Protein AF-A0A0F9JFM7-F1 (afdb_monomer_lite)

pLDDT: mean 72.52, std 13.14, range [39.41, 87.5]

Radius of gyration: 28.09 Å; chains: 1; bounding box: 72×43×66 Å

Structure (mmCIF, N/CA/C/O backbone):
data_AF-A0A0F9JFM7-F1
#
_entry.id   AF-A0A0F9JFM7-F1
#
loop_
_atom_site.group_PDB
_atom_site.id
_atom_site.type_symbol
_atom_site.label_atom_id
_atom_site.label_alt_id
_atom_site.label_comp_id
_atom_site.label_asym_id
_atom_site.label_entity_id
_atom_site.label_seq_id
_atom_site.pdbx_PDB_ins_code
_atom_site.Cartn_x
_atom_site.Cartn_y
_atom_site.Cartn_z
_atom_site.occupancy
_atom_site.B_iso_or_equiv
_atom_site.auth_seq_id
_atom_site.auth_comp_id
_atom_site.auth_asym_id
_atom_site.auth_atom_id
_atom_site.pdbx_PDB_model_num
ATOM 1 N N . MET A 1 1 ? -45.344 -34.358 22.461 1.00 44.62 1 MET A N 1
ATOM 2 C CA . MET A 1 1 ? -45.426 -32.957 22.917 1.00 44.62 1 MET A CA 1
ATOM 3 C C . MET A 1 1 ? -44.038 -32.558 23.383 1.00 44.62 1 MET A C 1
ATOM 5 O O . MET A 1 1 ? -43.549 -33.163 24.324 1.00 44.62 1 MET A O 1
ATOM 9 N N . ALA A 1 2 ? -43.370 -31.648 22.680 1.00 39.41 2 ALA A N 1
ATOM 10 C CA . ALA A 1 2 ? -42.086 -31.095 23.101 1.00 39.41 2 ALA A CA 1
ATOM 11 C C . ALA A 1 2 ? -42.130 -29.597 22.795 1.00 39.41 2 ALA A C 1
ATOM 13 O O . ALA A 1 2 ? -41.940 -29.176 21.656 1.00 39.41 2 ALA A O 1
ATOM 14 N N . GLU A 1 3 ? -42.494 -28.813 23.806 1.00 44.22 3 GLU A N 1
ATOM 15 C CA . GLU A 1 3 ? -42.439 -27.357 23.763 1.00 44.22 3 GLU A CA 1
ATOM 16 C C . GLU A 1 3 ? -40.968 -26.932 23.724 1.00 44.22 3 GLU A C 1
ATOM 18 O O . GLU A 1 3 ? -40.256 -26.982 24.727 1.00 44.22 3 GLU A O 1
ATOM 23 N N . GLN A 1 4 ? -40.488 -26.528 22.549 1.00 43.12 4 GLN A N 1
ATOM 24 C CA . GLN A 1 4 ? -39.255 -25.758 22.453 1.00 43.12 4 GLN A CA 1
ATOM 25 C C . GLN A 1 4 ? -39.546 -24.354 22.983 1.00 43.12 4 GLN A C 1
ATOM 27 O O . GLN A 1 4 ? -40.191 -23.543 22.316 1.00 43.12 4 GLN A O 1
ATOM 32 N N . LYS A 1 5 ? -39.075 -24.079 24.204 1.00 45.81 5 LYS A N 1
ATOM 33 C CA . LYS A 1 5 ? -38.971 -22.724 24.746 1.00 45.81 5 LYS A CA 1
ATOM 34 C C . LYS A 1 5 ? -38.191 -21.865 23.749 1.00 45.81 5 LYS A C 1
ATOM 36 O O . LYS A 1 5 ? -36.980 -22.013 23.616 1.00 45.81 5 LYS A O 1
ATOM 41 N N . LYS A 1 6 ? -38.893 -20.967 23.054 1.00 43.69 6 LYS A N 1
ATOM 42 C CA . LYS A 1 6 ? -38.278 -19.793 22.434 1.00 43.69 6 LYS A CA 1
ATOM 43 C C . LYS A 1 6 ? -37.736 -18.941 23.572 1.00 43.69 6 LYS A C 1
ATOM 45 O O . LYS A 1 6 ? -38.496 -18.312 24.301 1.00 43.69 6 LYS A O 1
ATOM 50 N N . GLU A 1 7 ? -36.430 -18.992 23.762 1.00 44.56 7 GLU A N 1
ATOM 51 C CA . GLU A 1 7 ? -35.723 -18.063 24.626 1.00 44.56 7 GLU A CA 1
ATOM 52 C C . GLU A 1 7 ? -35.788 -16.695 23.932 1.00 44.56 7 GLU A C 1
ATOM 54 O O . GLU A 1 7 ? -35.089 -16.433 22.954 1.00 44.56 7 GLU A O 1
ATOM 59 N N . GLU A 1 8 ? -36.745 -15.861 24.345 1.00 43.38 8 GLU A N 1
ATOM 60 C CA . GLU A 1 8 ? -36.843 -14.478 23.890 1.00 43.38 8 GLU A CA 1
ATOM 61 C C . GLU A 1 8 ? -35.558 -13.757 24.300 1.00 43.38 8 GLU A C 1
ATOM 63 O O . GLU A 1 8 ? -35.342 -13.441 25.472 1.00 43.38 8 GLU A O 1
ATOM 68 N N . VAL A 1 9 ? -34.683 -13.513 23.323 1.00 47.34 9 VAL A N 1
ATOM 69 C CA . VAL A 1 9 ? -33.514 -12.651 23.479 1.00 47.34 9 VAL A CA 1
ATOM 70 C C . VAL A 1 9 ? -34.038 -11.264 23.848 1.00 47.34 9 VAL A C 1
ATOM 72 O O . VAL A 1 9 ? -34.442 -10.488 22.984 1.00 47.34 9 VAL A O 1
ATOM 75 N N . LYS A 1 10 ? -34.081 -10.952 25.148 1.00 50.09 10 LYS A N 1
ATOM 76 C CA . LYS A 1 10 ? -34.314 -9.595 25.647 1.00 50.09 10 LYS A CA 1
ATOM 77 C C . LYS A 1 10 ? -33.186 -8.719 25.115 1.00 50.09 10 LYS A C 1
ATOM 79 O O . LYS A 1 10 ? -32.095 -8.692 25.680 1.00 50.09 10 LYS A O 1
ATOM 84 N N . ILE A 1 11 ? -33.445 -8.029 24.009 1.00 55.44 11 ILE A N 1
ATOM 85 C CA . ILE A 1 11 ? -32.534 -7.034 23.454 1.00 55.44 11 ILE A CA 1
ATOM 86 C C . ILE A 1 11 ? -32.400 -5.937 24.512 1.00 55.44 11 ILE A C 1
ATOM 88 O O . ILE A 1 11 ? -33.364 -5.234 24.822 1.00 55.44 11 ILE A O 1
ATOM 92 N N . ASP A 1 12 ? -31.219 -5.843 25.121 1.00 57.56 12 ASP A N 1
ATOM 93 C CA . ASP A 1 12 ? -30.904 -4.817 26.109 1.00 57.56 12 ASP A CA 1
ATOM 94 C C . ASP A 1 12 ? -30.911 -3.444 25.417 1.00 57.56 12 ASP A C 1
ATOM 96 O O . ASP A 1 12 ? -29.927 -3.032 24.806 1.00 57.56 12 ASP A O 1
ATOM 100 N N . MET A 1 13 ? -32.047 -2.742 25.492 1.00 57.94 13 MET A N 1
ATOM 101 C CA . MET A 1 13 ? -32.246 -1.413 24.897 1.00 57.94 13 MET A CA 1
ATOM 102 C C . MET A 1 13 ? -31.588 -0.276 25.696 1.00 57.94 13 MET A C 1
ATOM 104 O O . MET A 1 13 ? -31.894 0.901 25.486 1.00 57.94 13 MET A O 1
ATOM 108 N N . ARG A 1 14 ? -30.703 -0.585 26.650 1.00 75.69 14 ARG A N 1
ATOM 109 C CA . ARG A 1 14 ? -29.946 0.448 27.362 1.00 75.69 14 ARG A CA 1
ATOM 110 C C . ARG A 1 14 ? -29.108 1.267 26.381 1.00 75.69 14 ARG A C 1
ATOM 112 O O . ARG A 1 14 ? -28.615 0.760 25.377 1.00 75.69 14 ARG A O 1
ATOM 119 N N . GLN A 1 15 ? -28.934 2.546 26.696 1.00 77.38 15 GLN A N 1
ATOM 120 C CA . GLN A 1 15 ? -28.050 3.431 25.938 1.00 77.38 15 GLN A CA 1
ATOM 121 C C . GLN A 1 15 ? -26.593 2.976 26.095 1.00 77.38 15 GLN A C 1
ATOM 123 O O . GLN A 1 15 ? -26.219 2.416 27.132 1.00 77.38 15 GLN A O 1
ATOM 128 N N . ALA A 1 16 ? -25.783 3.209 25.063 1.00 79.19 16 ALA A N 1
ATOM 129 C CA . ALA A 1 16 ? -24.345 2.995 25.134 1.00 79.19 16 ALA A CA 1
ATOM 130 C C . ALA A 1 16 ? -23.725 3.846 26.254 1.00 79.19 16 ALA A C 1
ATOM 132 O O . ALA A 1 16 ? -24.127 4.988 26.486 1.00 79.19 16 ALA A O 1
ATOM 133 N N . THR A 1 17 ? -22.754 3.281 26.966 1.00 83.94 17 THR A N 1
ATOM 134 C CA . THR A 1 17 ? -22.030 4.003 28.013 1.00 83.94 17 THR A CA 1
ATOM 135 C C . THR A 1 17 ? -21.018 4.968 27.401 1.00 83.94 17 THR A C 1
ATOM 137 O O . THR A 1 17 ? -20.544 4.778 26.282 1.00 83.94 17 THR A O 1
ATOM 140 N N . GLU A 1 18 ? -20.625 5.983 28.167 1.00 83.38 18 GLU A N 1
ATOM 141 C CA . GLU A 1 18 ? -19.590 6.943 27.762 1.00 83.38 18 GLU A CA 1
ATOM 142 C C . GLU A 1 18 ? -18.260 6.248 27.425 1.00 83.38 18 GLU A C 1
ATOM 144 O O . GLU A 1 18 ? -17.607 6.583 26.441 1.00 83.38 18 GLU A O 1
ATOM 149 N N . ALA A 1 19 ? -17.909 5.202 28.181 1.00 81.44 19 ALA A N 1
ATOM 150 C CA . ALA A 1 19 ? -16.733 4.378 27.917 1.00 81.44 19 ALA A CA 1
ATOM 151 C C . ALA A 1 19 ? -16.818 3.633 26.572 1.00 81.44 19 ALA A C 1
ATOM 153 O O . ALA A 1 19 ? -15.825 3.561 25.854 1.00 81.44 19 ALA A O 1
ATOM 154 N N . GLN A 1 20 ? -17.995 3.108 26.207 1.00 82.06 20 GLN A N 1
ATOM 155 C CA . GLN A 1 20 ? -18.203 2.457 24.907 1.00 82.06 20 GLN A CA 1
ATOM 156 C C . GLN A 1 20 ? -18.095 3.464 23.761 1.00 82.06 20 GLN A C 1
ATOM 158 O O . GLN A 1 20 ? -17.440 3.186 22.763 1.00 82.06 20 GLN A O 1
ATOM 163 N N . MET A 1 21 ? -18.690 4.648 23.920 1.00 82.38 21 MET A N 1
ATOM 164 C CA . MET A 1 21 ? -18.612 5.713 22.919 1.00 82.38 21 MET A CA 1
ATOM 165 C C . MET A 1 21 ? -17.176 6.220 22.733 1.00 82.38 21 MET A C 1
ATOM 167 O O . MET A 1 21 ? -16.741 6.414 21.600 1.00 82.38 21 MET A O 1
ATOM 171 N N . LYS A 1 22 ? -16.419 6.373 23.827 1.00 87.25 22 LYS A N 1
ATOM 172 C CA . LYS A 1 22 ? -15.002 6.749 23.781 1.00 87.25 22 LYS A CA 1
ATOM 173 C C . LYS A 1 22 ? -14.161 5.695 23.059 1.00 87.25 22 LYS A C 1
ATOM 175 O O . LYS A 1 22 ? -13.409 6.046 22.157 1.00 87.25 22 LYS A O 1
ATOM 180 N N . LEU A 1 23 ? -14.351 4.417 23.390 1.00 85.75 23 LEU A N 1
ATOM 181 C CA . LEU A 1 23 ? -13.649 3.314 22.731 1.00 85.75 23 LEU A CA 1
ATOM 182 C C . LEU A 1 23 ? -13.954 3.256 21.227 1.00 85.75 23 LEU A C 1
ATOM 184 O O . LEU A 1 23 ? -13.054 3.027 20.428 1.00 85.75 23 LEU A O 1
ATOM 188 N N . ILE A 1 24 ? -15.208 3.490 20.827 1.00 85.50 24 ILE A N 1
ATOM 189 C CA . ILE A 1 24 ? -15.582 3.574 19.409 1.00 85.50 24 ILE A CA 1
ATOM 190 C C . ILE A 1 24 ? -14.835 4.721 18.721 1.00 85.50 24 ILE A C 1
ATOM 192 O O . ILE A 1 24 ? -14.307 4.520 17.632 1.00 85.50 24 ILE A O 1
ATOM 196 N N . SER A 1 25 ? -14.760 5.899 19.347 1.00 83.19 25 SER A N 1
ATOM 197 C CA . SER A 1 25 ? -14.031 7.049 18.794 1.00 83.19 25 SER A CA 1
ATOM 198 C C . SER A 1 25 ? -12.545 6.741 18.602 1.00 83.19 25 SER A C 1
ATOM 200 O O . SER A 1 25 ? -12.014 6.960 17.518 1.00 83.19 25 SER A O 1
ATOM 202 N N . GLU A 1 26 ? -11.895 6.172 19.620 1.00 84.69 26 GLU A N 1
ATOM 203 C CA . GLU A 1 26 ? -10.481 5.777 19.562 1.00 84.69 26 GLU A CA 1
ATOM 204 C C . GLU A 1 26 ? -10.239 4.743 18.451 1.00 84.69 26 GLU A C 1
ATOM 206 O O . GLU A 1 26 ? -9.343 4.902 17.622 1.00 84.69 26 GLU A O 1
ATOM 211 N N . LEU A 1 27 ? -11.083 3.709 18.368 1.00 83.62 27 LEU A N 1
ATOM 212 C CA . LEU A 1 27 ? -10.975 2.687 17.327 1.00 83.62 27 LEU A CA 1
ATOM 213 C C . LEU A 1 27 ? -11.216 3.257 15.925 1.00 83.62 27 LEU A C 1
ATOM 215 O O . LEU A 1 27 ? -10.574 2.804 14.978 1.00 83.62 27 LEU A O 1
ATOM 219 N N . LEU A 1 28 ? -12.105 4.239 15.762 1.00 83.38 28 LEU A N 1
ATOM 220 C CA . LEU A 1 28 ? -12.347 4.897 14.476 1.00 83.38 28 LEU A CA 1
ATOM 221 C C . LEU A 1 28 ? -11.174 5.762 14.027 1.00 83.38 28 LEU A C 1
ATOM 223 O O . LEU A 1 28 ? -10.826 5.729 12.848 1.00 83.38 28 LEU A O 1
ATOM 227 N N . GLU A 1 29 ? -10.544 6.491 14.944 1.00 81.88 29 GLU A N 1
ATOM 228 C CA . GLU A 1 29 ? -9.331 7.256 14.645 1.00 81.88 29 GLU A CA 1
ATOM 229 C C . GLU A 1 29 ? -8.182 6.332 14.223 1.00 81.88 29 GLU A C 1
ATOM 231 O O . GLU A 1 29 ? -7.517 6.585 13.216 1.00 81.88 29 GLU A O 1
ATOM 236 N N . GLU A 1 30 ? -7.989 5.219 14.936 1.00 77.19 30 GLU A N 1
ATOM 237 C CA . GLU A 1 30 ? -6.931 4.250 14.640 1.00 77.19 30 GLU A CA 1
ATOM 238 C C . GLU A 1 30 ? -7.164 3.480 13.333 1.00 77.19 30 GLU A C 1
ATOM 240 O O . GLU A 1 30 ? -6.231 3.259 12.556 1.00 77.19 30 GLU A O 1
ATOM 245 N N . THR A 1 31 ? -8.397 3.026 13.096 1.00 72.06 31 THR A N 1
ATOM 246 C CA . THR A 1 31 ? -8.734 2.201 11.924 1.00 72.06 31 THR A CA 1
ATOM 247 C C . THR A 1 31 ? -9.077 3.027 10.689 1.00 72.06 31 THR A C 1
ATOM 249 O O . THR A 1 31 ? -9.058 2.486 9.584 1.00 72.06 31 THR A O 1
ATOM 252 N N . GLN A 1 32 ? -9.392 4.319 10.857 1.00 69.31 32 GLN A N 1
ATOM 253 C CA . GLN A 1 32 ? -9.939 5.203 9.821 1.00 69.31 32 GLN A CA 1
ATOM 254 C C . GLN A 1 32 ? -11.123 4.568 9.067 1.00 69.31 32 GLN A C 1
ATOM 256 O O . GLN A 1 32 ? -11.300 4.776 7.864 1.00 69.31 32 GLN A O 1
ATOM 261 N N . CYS A 1 33 ? -11.915 3.750 9.768 1.00 65.81 33 CYS A N 1
ATOM 262 C CA . CYS A 1 33 ? -13.018 3.004 9.181 1.00 65.81 33 CYS A CA 1
ATOM 263 C C . CYS A 1 33 ? -14.129 3.966 8.726 1.00 65.81 33 CYS A C 1
ATOM 265 O O . CYS A 1 33 ? -14.663 4.734 9.524 1.00 65.81 33 CYS A O 1
ATOM 267 N N . LYS A 1 34 ? -14.472 3.930 7.431 1.00 62.53 34 LYS A N 1
ATOM 268 C CA . LYS A 1 34 ? -15.547 4.747 6.833 1.00 62.53 34 LYS A CA 1
ATOM 269 C C . LYS A 1 34 ? -16.878 4.005 6.704 1.00 62.53 34 LYS A C 1
ATOM 271 O O . LYS A 1 34 ? -17.892 4.628 6.409 1.00 62.53 34 LYS A O 1
ATOM 276 N N . GLU A 1 35 ? -16.876 2.691 6.909 1.00 62.25 35 GLU A N 1
ATOM 277 C CA . GLU A 1 35 ? -18.007 1.822 6.604 1.00 62.25 35 GLU A CA 1
ATOM 278 C C . GLU A 1 35 ? -18.380 0.992 7.828 1.00 62.25 35 GLU A C 1
ATOM 280 O O . GLU A 1 35 ? -17.751 -0.020 8.137 1.00 62.25 35 GLU A O 1
ATOM 285 N N . ILE A 1 36 ? -19.374 1.504 8.553 1.00 57.09 36 ILE A N 1
ATOM 286 C CA . ILE A 1 36 ? -20.614 0.846 8.992 1.00 57.09 36 ILE A CA 1
ATOM 287 C C . ILE A 1 36 ? -21.331 1.896 9.855 1.00 57.09 36 ILE A C 1
ATOM 289 O O . ILE A 1 36 ? -20.839 2.240 10.930 1.00 57.09 36 ILE A O 1
ATOM 293 N N . PRO A 1 37 ? -22.457 2.474 9.401 1.00 58.34 37 PRO A N 1
ATOM 294 C CA . PRO A 1 37 ? -23.219 3.379 10.244 1.00 58.34 37 PRO A CA 1
ATOM 295 C C . PRO A 1 37 ? -23.822 2.574 11.407 1.00 58.34 37 PRO A C 1
ATOM 297 O O . PRO A 1 37 ? -24.511 1.581 11.162 1.00 58.34 37 PRO A O 1
ATOM 300 N N . PRO A 1 38 ? -23.578 2.967 12.668 1.00 67.19 38 PRO A N 1
ATOM 301 C CA . PRO A 1 38 ? -24.223 2.326 13.803 1.00 67.19 38 PRO A CA 1
ATOM 302 C C . PRO A 1 38 ? -25.742 2.462 13.708 1.00 67.19 38 PRO A C 1
ATOM 304 O O . PRO A 1 38 ? -26.258 3.472 13.229 1.00 67.19 38 PRO A O 1
ATOM 307 N N . GLU A 1 39 ? -26.473 1.484 14.233 1.00 68.75 39 GLU A N 1
ATOM 308 C CA . GLU A 1 39 ? -27.910 1.648 14.435 1.00 68.75 39 GLU A CA 1
ATOM 309 C C . GLU A 1 39 ? -28.162 2.613 15.602 1.00 68.75 39 GLU A C 1
ATOM 311 O O . GLU A 1 39 ? -27.766 2.370 16.749 1.00 68.75 39 GLU A O 1
ATOM 316 N N . TYR A 1 40 ? -28.835 3.724 15.304 1.00 67.12 40 TYR A N 1
ATOM 317 C CA . TYR A 1 40 ? -29.273 4.706 16.291 1.00 67.12 40 TYR A CA 1
ATOM 318 C C . TYR A 1 40 ? -30.778 4.569 16.509 1.00 67.12 40 TYR A C 1
ATOM 320 O O . TYR A 1 40 ? -31.557 4.605 15.562 1.00 67.12 40 TYR A O 1
ATOM 328 N N . THR A 1 41 ? -31.202 4.476 17.769 1.00 64.62 41 THR A N 1
ATOM 329 C CA . THR A 1 41 ? -32.619 4.547 18.151 1.00 64.62 41 THR A CA 1
ATOM 330 C C . THR A 1 41 ? -32.845 5.851 18.907 1.00 64.62 41 THR A C 1
ATOM 332 O O . THR A 1 41 ? -32.134 6.144 19.867 1.00 64.62 41 THR A O 1
ATOM 335 N N . ASN A 1 42 ? -33.810 6.671 18.478 1.00 63.81 42 ASN A N 1
ATOM 336 C CA . ASN A 1 42 ? -34.090 7.989 19.074 1.00 63.81 42 ASN A CA 1
ATOM 337 C C . ASN A 1 42 ? -32.848 8.902 19.168 1.00 63.81 42 ASN A C 1
ATOM 339 O O . ASN A 1 42 ? -32.636 9.583 20.171 1.00 63.81 42 ASN A O 1
ATOM 343 N N . GLY A 1 43 ? -31.988 8.874 18.144 1.00 67.12 43 GLY A N 1
ATOM 344 C CA . GLY A 1 43 ? -30.765 9.684 18.088 1.00 67.12 43 GLY A CA 1
ATOM 345 C C . GLY A 1 43 ? -29.649 9.238 19.040 1.00 67.12 43 GLY A C 1
ATOM 346 O O . GLY A 1 43 ? -28.630 9.917 19.135 1.00 67.12 43 GLY A O 1
ATOM 347 N N . LYS A 1 44 ? -29.806 8.106 19.738 1.00 70.88 44 LYS A N 1
ATOM 348 C CA . LYS A 1 44 ? -28.785 7.547 20.629 1.00 70.88 44 LYS A CA 1
ATOM 349 C C . LYS A 1 44 ? -28.423 6.125 20.225 1.00 70.88 44 LYS A C 1
ATOM 351 O O . LYS A 1 44 ? -29.275 5.336 19.822 1.00 70.88 44 LYS A O 1
ATOM 356 N N . MET A 1 45 ? -27.139 5.802 20.339 1.00 76.88 45 MET A N 1
ATOM 357 C CA . MET A 1 45 ? -26.653 4.455 20.070 1.00 76.88 45 MET A CA 1
ATOM 358 C C . MET A 1 45 ? -27.098 3.516 21.194 1.00 76.88 45 MET A C 1
ATOM 360 O O . MET A 1 45 ? -26.935 3.820 22.383 1.00 76.88 45 MET A O 1
ATOM 364 N N . VAL A 1 46 ? -27.669 2.378 20.813 1.00 84.19 46 VAL A N 1
ATOM 365 C CA . VAL A 1 46 ? -28.060 1.326 21.755 1.00 84.19 46 VAL A CA 1
ATOM 366 C C . VAL A 1 46 ? -26.819 0.531 22.152 1.00 84.19 46 VAL A C 1
ATOM 368 O O . VAL A 1 46 ? -25.899 0.346 21.356 1.00 84.19 46 VAL A O 1
ATOM 371 N N . ARG A 1 47 ? -26.771 0.052 23.394 1.00 80.62 47 ARG A N 1
ATOM 372 C CA . ARG A 1 47 ? -25.627 -0.675 23.952 1.00 80.62 47 ARG A CA 1
ATOM 373 C C . ARG A 1 47 ? -25.278 -1.937 23.161 1.00 80.62 47 ARG A C 1
ATOM 375 O O . ARG A 1 47 ? -24.098 -2.243 23.003 1.00 80.62 47 ARG A O 1
ATOM 382 N N . THR A 1 48 ? -26.281 -2.663 22.673 1.00 80.31 48 THR A N 1
ATOM 383 C CA . THR A 1 48 ? -26.099 -3.838 21.808 1.00 80.31 48 THR A CA 1
ATOM 384 C C . THR A 1 48 ? -25.432 -3.462 20.488 1.00 80.31 48 THR A C 1
ATOM 386 O O . THR A 1 48 ? -24.434 -4.081 20.124 1.00 80.31 48 THR A O 1
ATOM 389 N N . SER A 1 49 ? -25.906 -2.403 19.831 1.00 81.56 49 SER A N 1
ATOM 390 C CA . SER A 1 49 ? -25.321 -1.870 18.596 1.00 81.56 49 SER A CA 1
ATOM 391 C C . SER A 1 49 ? -23.897 -1.348 18.821 1.00 81.56 49 SER A C 1
ATOM 393 O O . SER A 1 49 ? -23.011 -1.631 18.022 1.00 81.56 49 SER A O 1
ATOM 395 N N . ALA A 1 50 ? -23.637 -0.673 19.946 1.00 81.44 50 ALA A N 1
ATOM 396 C CA . ALA A 1 50 ? -22.299 -0.216 20.321 1.00 81.44 50 ALA A CA 1
ATOM 397 C C . ALA A 1 50 ? -21.320 -1.384 20.510 1.00 81.44 50 ALA A C 1
ATOM 399 O O . ALA A 1 50 ? -20.211 -1.348 19.990 1.00 81.44 50 ALA A O 1
ATOM 400 N N . ASN A 1 51 ? -21.732 -2.445 21.210 1.00 84.31 51 ASN A N 1
ATOM 401 C CA . ASN A 1 51 ? -20.906 -3.643 21.384 1.00 84.31 51 ASN A CA 1
ATOM 402 C C . ASN A 1 51 ? -20.633 -4.355 20.055 1.00 84.31 51 ASN A C 1
ATOM 404 O O . ASN A 1 51 ? -19.499 -4.755 19.802 1.00 84.31 51 ASN A O 1
ATOM 408 N N . ALA A 1 52 ? -21.654 -4.498 19.205 1.00 83.44 52 ALA A N 1
ATOM 409 C CA . ALA A 1 52 ? -21.491 -5.080 17.877 1.00 83.44 52 ALA A CA 1
ATOM 410 C C . ALA A 1 52 ? -20.494 -4.268 17.038 1.00 83.44 52 ALA A C 1
ATOM 412 O O . ALA A 1 52 ? -19.618 -4.838 16.391 1.00 83.44 52 ALA A O 1
ATOM 413 N N . TYR A 1 53 ? -20.574 -2.939 17.120 1.00 84.88 53 TYR A N 1
ATOM 414 C CA . TYR A 1 53 ? -19.677 -2.053 16.393 1.00 84.88 53 TYR A CA 1
ATOM 415 C C . TYR A 1 53 ? -18.241 -2.084 16.929 1.00 84.88 53 TYR A C 1
ATOM 417 O O . TYR A 1 53 ? -17.299 -2.152 16.146 1.00 84.88 53 TYR A O 1
ATOM 425 N N . ILE A 1 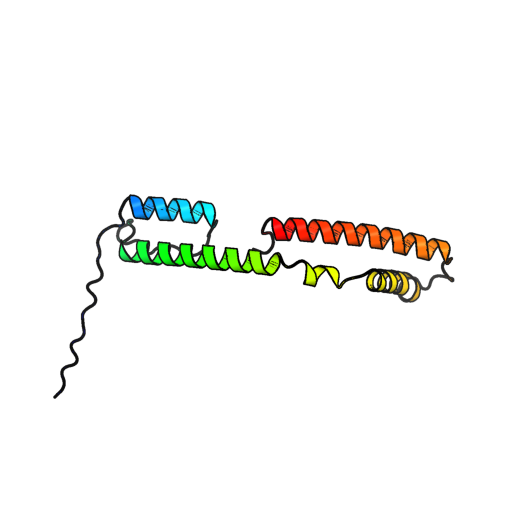54 ? -18.055 -2.134 18.253 1.00 87.50 54 ILE A N 1
ATOM 426 C CA . ILE A 1 54 ? -16.736 -2.334 18.875 1.00 87.50 54 ILE A CA 1
ATOM 427 C C . ILE A 1 54 ? -16.110 -3.646 18.391 1.00 87.50 54 ILE A C 1
ATOM 429 O O . ILE A 1 54 ? -14.951 -3.651 17.978 1.00 87.50 54 ILE A O 1
ATOM 433 N N . ASN A 1 55 ? -16.870 -4.745 18.404 1.00 85.56 55 ASN A N 1
ATOM 434 C CA . ASN A 1 55 ? -16.380 -6.046 17.944 1.00 85.56 55 ASN A CA 1
ATOM 435 C C . ASN A 1 55 ? -15.966 -5.995 16.470 1.00 85.56 55 ASN A C 1
ATOM 437 O O . ASN A 1 55 ? -14.867 -6.430 16.133 1.00 85.56 55 ASN A O 1
ATOM 441 N N . TYR A 1 56 ? -16.791 -5.385 15.619 1.00 85.19 56 TYR A N 1
ATOM 442 C CA . TYR A 1 56 ? -16.462 -5.177 14.212 1.00 85.19 56 TYR A CA 1
ATOM 443 C C . TYR A 1 56 ? -15.166 -4.373 14.024 1.00 85.19 56 TYR A C 1
ATOM 445 O O . TYR A 1 56 ? -14.285 -4.792 13.276 1.00 85.19 56 TYR A O 1
ATOM 453 N N . LEU A 1 57 ? -15.005 -3.244 14.723 1.00 84.12 57 LEU A N 1
ATOM 454 C CA . LEU A 1 57 ? -13.804 -2.409 14.609 1.00 84.12 57 LEU A CA 1
ATOM 455 C C . LEU A 1 57 ? -12.544 -3.144 15.093 1.00 84.12 57 LEU A C 1
ATOM 457 O O . LEU A 1 57 ? -11.475 -3.009 14.495 1.00 84.12 57 LEU A O 1
ATOM 461 N N . MET A 1 58 ? -12.663 -3.968 16.136 1.00 86.88 58 MET A N 1
ATOM 462 C CA . MET A 1 58 ? -11.571 -4.813 16.629 1.00 86.88 58 MET A CA 1
ATOM 463 C C . MET A 1 58 ? -11.187 -5.909 15.625 1.00 86.88 58 MET A C 1
ATOM 465 O O . MET A 1 58 ? -9.998 -6.127 15.368 1.00 86.88 58 MET A O 1
ATOM 469 N N . GLU A 1 59 ? -12.166 -6.576 15.014 1.00 85.06 59 GLU A N 1
ATOM 470 C CA . GLU A 1 59 ? -11.931 -7.548 13.941 1.00 85.06 59 GLU A CA 1
ATOM 471 C C . GLU A 1 59 ? -11.292 -6.886 12.719 1.00 85.06 59 GLU A C 1
ATOM 473 O O . GLU A 1 59 ? -10.301 -7.392 12.188 1.00 85.06 59 GLU A O 1
ATOM 478 N N . TYR A 1 60 ? -11.792 -5.713 12.322 1.00 82.75 60 TYR A N 1
ATOM 479 C CA . TYR A 1 60 ? -11.241 -4.921 11.229 1.00 82.75 60 TYR A CA 1
ATOM 480 C C . TYR A 1 60 ? -9.778 -4.550 11.490 1.00 82.75 60 TYR A C 1
ATOM 482 O O . TYR A 1 60 ? -8.925 -4.801 10.640 1.00 82.75 60 TYR A O 1
ATOM 490 N N . LYS A 1 61 ? -9.457 -4.042 12.687 1.00 82.75 61 LYS A N 1
ATOM 491 C CA . LYS A 1 61 ? -8.082 -3.736 13.115 1.00 82.75 61 LYS A CA 1
ATOM 492 C C . LYS A 1 61 ? -7.173 -4.963 13.038 1.00 82.75 61 LYS A C 1
ATOM 494 O O . LYS A 1 61 ? -6.028 -4.874 12.593 1.00 82.75 61 LYS A O 1
ATOM 499 N N . THR A 1 62 ? -7.676 -6.120 13.459 1.00 84.81 62 THR A N 1
ATOM 500 C CA . THR A 1 62 ? -6.917 -7.378 13.449 1.00 84.81 62 THR A CA 1
ATOM 501 C C . THR A 1 62 ? -6.667 -7.864 12.021 1.00 84.81 62 THR A C 1
ATOM 503 O O . THR A 1 62 ? -5.541 -8.235 11.684 1.00 84.81 62 THR A O 1
ATOM 506 N N . ARG A 1 63 ? -7.688 -7.798 11.159 1.00 80.06 63 ARG A N 1
ATOM 507 C CA . ARG A 1 63 ? -7.598 -8.132 9.734 1.00 80.06 63 ARG A CA 1
ATOM 508 C C . ARG A 1 63 ? -6.636 -7.201 9.002 1.00 80.06 63 ARG A C 1
ATOM 510 O O . ARG A 1 63 ? -5.776 -7.683 8.275 1.00 80.06 63 ARG A O 1
ATOM 517 N N . ASP A 1 64 ? -6.734 -5.896 9.233 1.00 76.88 64 ASP A N 1
ATOM 518 C CA . ASP A 1 64 ? -5.837 -4.901 8.644 1.00 76.88 64 ASP A CA 1
ATOM 519 C C . ASP A 1 64 ? -4.382 -5.155 9.067 1.00 76.88 64 ASP A C 1
ATOM 521 O O . ASP A 1 64 ? -3.481 -5.214 8.232 1.00 76.88 64 ASP A O 1
ATOM 525 N N . LYS A 1 65 ? -4.141 -5.451 10.351 1.00 79.94 65 LYS A N 1
ATOM 526 C CA . LYS A 1 65 ? -2.809 -5.839 10.839 1.00 79.94 65 LYS A CA 1
ATOM 527 C C . LYS A 1 65 ? -2.284 -7.110 10.160 1.00 79.94 65 LYS A C 1
ATOM 529 O O . LYS A 1 65 ? -1.101 -7.167 9.826 1.00 79.94 65 LYS A O 1
ATOM 534 N N . ALA A 1 66 ? -3.137 -8.112 9.948 1.00 78.12 66 ALA A N 1
ATOM 535 C CA . ALA A 1 66 ? -2.765 -9.344 9.256 1.00 78.12 66 ALA A CA 1
ATOM 536 C C . ALA A 1 66 ? -2.451 -9.103 7.769 1.00 78.12 66 ALA A C 1
ATOM 538 O O . ALA A 1 66 ? -1.447 -9.612 7.275 1.00 78.12 66 ALA A O 1
ATOM 539 N N . ILE A 1 67 ? -3.246 -8.278 7.078 1.00 70.75 67 ILE A N 1
ATOM 540 C CA . ILE A 1 67 ? -3.008 -7.873 5.684 1.00 70.75 67 ILE A CA 1
ATOM 541 C C . ILE A 1 67 ? -1.690 -7.108 5.575 1.00 70.75 67 ILE A C 1
ATOM 543 O O . ILE A 1 67 ? -0.857 -7.447 4.739 1.00 70.75 67 ILE A O 1
ATOM 547 N N . ARG A 1 68 ? -1.443 -6.131 6.458 1.00 68.50 68 ARG A N 1
ATOM 548 C CA . ARG A 1 68 ? -0.163 -5.411 6.502 1.00 68.50 68 ARG A CA 1
ATOM 549 C C . ARG A 1 68 ? 1.002 -6.362 6.747 1.00 68.50 6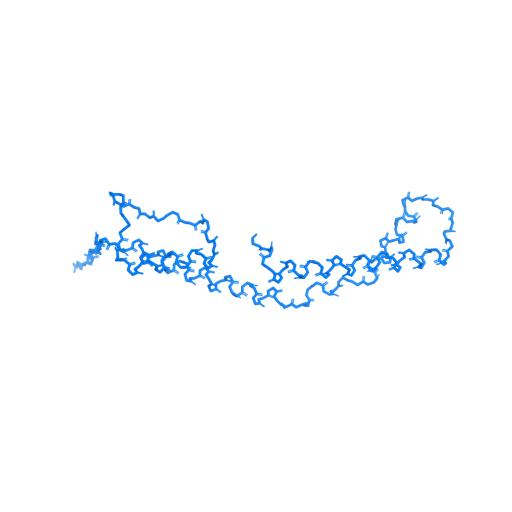8 ARG A C 1
ATOM 551 O O . A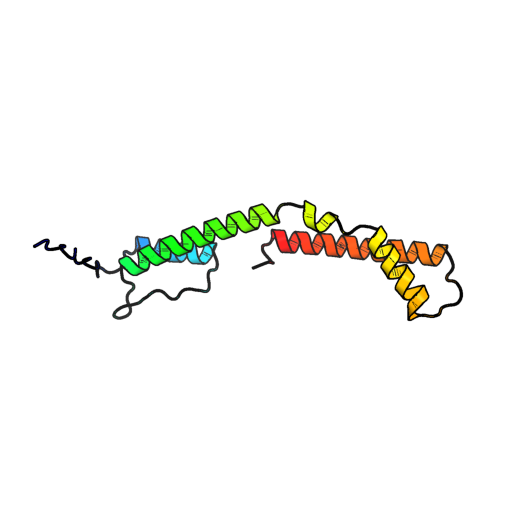RG A 1 68 ? 2.008 -6.251 6.062 1.00 68.50 68 ARG A O 1
ATOM 558 N N . ALA A 1 69 ? 0.879 -7.316 7.670 1.00 73.00 69 ALA A N 1
ATOM 559 C CA . ALA A 1 69 ? 1.926 -8.305 7.931 1.00 73.00 69 ALA A CA 1
ATOM 560 C C . ALA A 1 69 ? 2.184 -9.237 6.731 1.00 73.00 69 ALA A C 1
ATOM 562 O O . ALA A 1 69 ? 3.340 -9.543 6.442 1.00 73.00 69 ALA A O 1
ATOM 563 N N . ALA A 1 70 ? 1.135 -9.651 6.014 1.00 65.69 70 ALA A N 1
ATOM 564 C CA . ALA A 1 70 ? 1.246 -10.455 4.798 1.00 65.69 70 ALA A CA 1
ATOM 565 C C . ALA A 1 70 ? 1.877 -9.663 3.638 1.00 65.69 70 ALA A C 1
ATOM 567 O O . ALA A 1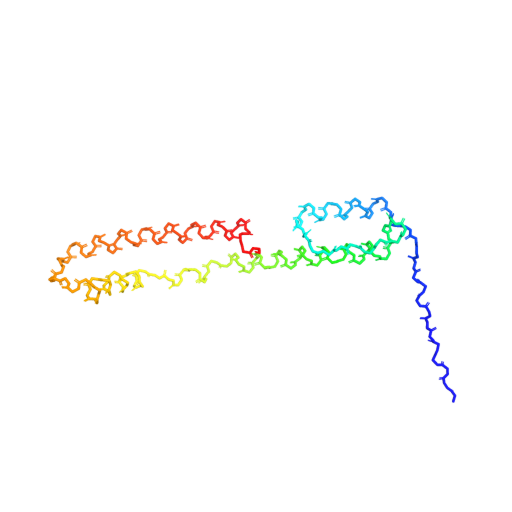 70 ? 2.783 -10.160 2.973 1.00 65.69 70 ALA A O 1
ATOM 568 N N . ASN A 1 71 ? 1.466 -8.408 3.446 1.00 61.31 71 ASN A N 1
ATOM 569 C CA . ASN A 1 71 ? 1.995 -7.512 2.412 1.00 61.31 71 ASN A CA 1
ATOM 570 C C . ASN A 1 71 ? 3.406 -7.002 2.724 1.00 61.31 71 ASN A C 1
ATOM 572 O O . ASN A 1 71 ? 4.134 -6.609 1.816 1.00 61.31 71 ASN A O 1
ATOM 576 N N . LYS A 1 72 ? 3.832 -7.066 3.990 1.00 59.34 72 LYS A N 1
ATOM 577 C CA . LYS A 1 72 ? 5.220 -6.818 4.392 1.00 59.34 72 LYS A CA 1
ATOM 578 C C . LYS A 1 72 ? 6.177 -7.915 3.925 1.00 59.34 72 LYS A C 1
ATOM 580 O O . LYS A 1 72 ? 7.376 -7.775 4.144 1.00 59.34 72 LYS A O 1
ATOM 585 N N . GLN A 1 73 ? 5.700 -9.005 3.309 1.00 57.09 73 GLN A N 1
ATOM 586 C CA . GLN A 1 73 ? 6.591 -9.982 2.689 1.00 57.09 73 GLN A CA 1
ATOM 587 C C . GLN A 1 73 ? 7.200 -9.402 1.396 1.00 57.09 73 GLN A C 1
ATOM 589 O O . GLN A 1 73 ? 6.504 -9.270 0.391 1.00 57.09 73 GLN A O 1
ATOM 594 N N . PRO A 1 74 ? 8.515 -9.113 1.363 1.00 53.28 74 PRO A N 1
ATOM 595 C CA . PRO A 1 74 ? 9.170 -8.439 0.234 1.00 53.28 74 PRO A CA 1
ATOM 596 C C . PRO A 1 74 ? 9.249 -9.291 -1.052 1.00 53.28 74 PRO A C 1
ATOM 598 O O . PRO A 1 74 ? 9.653 -8.804 -2.107 1.00 53.28 74 PRO A O 1
ATOM 601 N N . ALA A 1 75 ? 8.876 -10.573 -0.986 1.00 52.94 75 ALA A N 1
ATOM 602 C CA . ALA A 1 75 ? 9.257 -11.583 -1.972 1.00 52.94 75 ALA A CA 1
ATOM 603 C C . ALA A 1 75 ? 8.460 -11.566 -3.292 1.00 52.94 75 ALA A C 1
ATOM 605 O O . ALA A 1 75 ? 8.900 -12.171 -4.273 1.00 52.94 75 ALA A O 1
ATOM 606 N N . SER A 1 76 ? 7.297 -10.914 -3.358 1.00 55.16 76 SER A N 1
ATOM 607 C CA . SER A 1 76 ? 6.471 -10.870 -4.578 1.00 55.16 76 SER A CA 1
ATOM 608 C C . SER A 1 76 ? 6.876 -9.744 -5.535 1.00 55.16 76 SER A C 1
ATOM 610 O O . SER A 1 76 ? 6.857 -9.953 -6.747 1.00 55.16 76 SER A O 1
ATOM 612 N N . PHE A 1 77 ? 7.329 -8.594 -5.023 1.00 50.31 77 PHE A N 1
ATOM 613 C CA . PHE A 1 77 ? 7.756 -7.458 -5.852 1.00 50.31 77 PHE A CA 1
ATOM 614 C C . PHE A 1 77 ? 9.147 -7.637 -6.480 1.00 50.31 77 PHE A C 1
ATOM 616 O O . PHE A 1 77 ? 9.436 -7.010 -7.496 1.00 50.31 77 PHE A O 1
ATOM 623 N N . ASP A 1 78 ? 10.014 -8.476 -5.906 1.00 54.09 78 ASP A N 1
ATOM 624 C CA . ASP A 1 78 ? 11.407 -8.652 -6.359 1.00 54.09 78 ASP A CA 1
ATOM 625 C C . ASP A 1 78 ? 11.605 -9.614 -7.529 1.00 54.09 78 ASP A C 1
ATOM 627 O O . ASP A 1 78 ? 12.703 -9.717 -8.075 1.00 54.09 78 ASP A O 1
ATOM 631 N N . LYS A 1 79 ? 10.548 -10.303 -7.964 1.00 60.19 79 LYS A N 1
ATOM 632 C CA . LYS A 1 79 ? 10.646 -11.251 -9.084 1.00 60.19 79 LYS A CA 1
ATOM 633 C C . LYS A 1 79 ? 10.694 -10.567 -10.453 1.00 60.19 79 LYS A C 1
ATOM 635 O O . LYS A 1 79 ? 11.035 -11.214 -11.443 1.00 60.19 79 LYS A O 1
ATOM 640 N N . ILE A 1 80 ? 10.374 -9.274 -10.527 1.00 60.88 80 ILE A N 1
ATOM 641 C CA . ILE A 1 80 ? 10.504 -8.481 -11.751 1.00 60.88 80 ILE A CA 1
ATOM 642 C C . ILE A 1 80 ? 11.940 -7.949 -11.818 1.00 60.88 80 ILE A C 1
ATOM 644 O O . ILE A 1 80 ? 12.313 -7.032 -11.092 1.00 60.88 80 ILE A O 1
ATOM 648 N N . GLY A 1 81 ? 12.760 -8.580 -12.660 1.00 71.31 81 GLY A N 1
ATOM 649 C CA . GLY A 1 81 ? 14.198 -8.317 -12.747 1.00 71.31 81 GLY A CA 1
ATOM 650 C C . GLY A 1 81 ? 14.654 -7.646 -14.044 1.00 71.31 81 GLY A C 1
ATOM 651 O O . GLY A 1 81 ? 13.882 -7.437 -14.982 1.00 71.31 81 GLY A O 1
ATOM 652 N N . PHE A 1 82 ? 15.964 -7.394 -14.111 1.00 75.12 82 PHE A N 1
ATOM 653 C CA . PHE A 1 82 ? 16.695 -6.827 -15.254 1.00 75.12 82 PHE A CA 1
ATOM 654 C C . PHE A 1 82 ? 16.299 -7.432 -16.614 1.00 75.12 82 PHE A C 1
ATOM 656 O O . PHE A 1 82 ? 16.139 -6.710 -17.595 1.00 75.12 82 PHE A O 1
ATOM 663 N N . GLY A 1 83 ? 16.057 -8.747 -16.677 1.00 80.12 83 GLY A N 1
ATOM 664 C CA . GLY A 1 83 ? 15.674 -9.432 -17.917 1.00 80.12 83 GLY A CA 1
ATOM 665 C C . GLY A 1 83 ? 14.334 -8.982 -18.514 1.00 80.12 83 GLY A C 1
ATOM 666 O O . GLY A 1 83 ? 14.138 -9.101 -19.722 1.00 80.12 83 GLY A O 1
ATOM 667 N N . MET A 1 84 ? 13.411 -8.452 -17.704 1.00 82.81 84 MET A N 1
ATOM 668 C CA . MET A 1 84 ? 12.133 -7.929 -18.196 1.00 82.81 84 MET A CA 1
ATOM 669 C C . MET A 1 84 ? 12.305 -6.530 -18.799 1.00 82.81 84 MET A C 1
ATOM 671 O O . MET A 1 84 ? 11.821 -6.283 -19.902 1.00 82.81 84 MET A O 1
ATOM 675 N N . VAL A 1 85 ? 13.079 -5.663 -18.132 1.00 83.31 85 VAL A N 1
ATOM 676 C CA . VAL A 1 85 ? 13.455 -4.333 -18.644 1.00 83.31 85 VAL A CA 1
ATOM 677 C C . VAL A 1 85 ? 14.236 -4.462 -19.952 1.00 83.31 85 VAL A C 1
ATOM 679 O O . VAL A 1 85 ? 13.874 -3.835 -20.942 1.00 83.31 85 VAL A O 1
ATOM 682 N N . TYR A 1 86 ? 15.223 -5.362 -20.0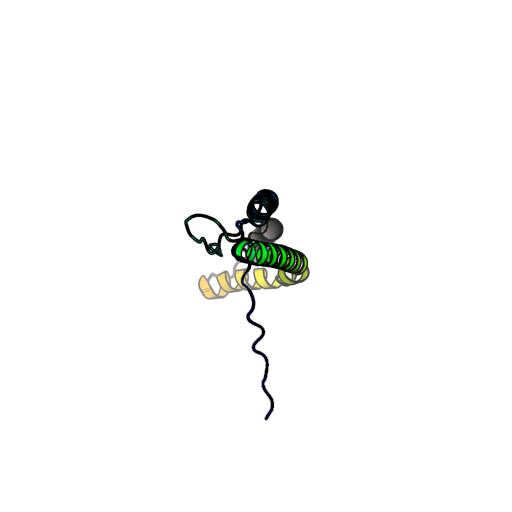05 1.00 85.56 86 TYR A N 1
ATOM 683 C CA . TYR A 1 86 ? 15.968 -5.668 -21.228 1.00 85.56 86 TYR A CA 1
ATOM 684 C C . TYR A 1 86 ? 15.040 -6.021 -22.401 1.00 85.56 86 TYR A C 1
ATOM 686 O O . TYR A 1 86 ? 15.171 -5.464 -23.489 1.00 85.56 86 TYR A O 1
ATOM 694 N N . LYS A 1 87 ? 14.068 -6.922 -22.184 1.00 85.50 87 LYS A N 1
ATOM 695 C CA . LYS A 1 87 ? 13.108 -7.336 -23.221 1.00 85.50 87 LYS A CA 1
ATOM 696 C C . LYS A 1 87 ? 12.199 -6.193 -23.670 1.00 85.50 87 LYS A C 1
ATOM 698 O O . LYS A 1 87 ? 11.875 -6.129 -24.851 1.00 85.50 87 LYS A O 1
ATOM 703 N N . LEU A 1 88 ? 11.774 -5.318 -22.758 1.00 84.50 88 LEU A N 1
ATOM 704 C CA . LEU A 1 88 ? 10.928 -4.167 -23.086 1.00 84.50 88 LEU A CA 1
ATOM 705 C C . LEU A 1 88 ? 11.675 -3.151 -23.948 1.00 84.50 88 LEU A C 1
ATOM 707 O O . LEU A 1 88 ? 11.159 -2.757 -24.993 1.00 84.50 88 LEU A O 1
ATOM 711 N N . VAL A 1 89 ? 12.904 -2.799 -23.560 1.00 83.19 89 VAL A N 1
ATOM 712 C CA . VAL A 1 89 ? 13.766 -1.922 -24.362 1.00 83.19 89 VAL A CA 1
ATOM 713 C C . VAL A 1 89 ? 14.018 -2.567 -25.724 1.00 83.19 89 VAL A C 1
ATOM 715 O O . VAL A 1 89 ? 13.765 -1.949 -26.752 1.00 83.19 89 VAL A O 1
ATOM 718 N N . TRP A 1 90 ? 14.405 -3.843 -25.761 1.00 83.69 90 TRP A N 1
ATOM 719 C CA . TRP A 1 90 ? 14.626 -4.563 -27.017 1.00 83.69 90 TRP A CA 1
ATOM 720 C C . TRP A 1 90 ? 13.407 -4.516 -27.952 1.00 83.69 90 TRP A C 1
ATOM 722 O O . TRP A 1 90 ? 13.537 -4.107 -29.103 1.00 83.69 90 TRP A O 1
ATOM 732 N N . ARG A 1 91 ? 12.209 -4.860 -27.458 1.00 82.94 91 ARG A N 1
ATOM 733 C CA . ARG A 1 91 ? 10.968 -4.824 -28.254 1.00 82.94 91 ARG A CA 1
ATOM 734 C C . ARG A 1 91 ? 10.625 -3.421 -28.737 1.00 82.94 91 ARG A C 1
ATOM 736 O O . ARG A 1 91 ? 10.233 -3.256 -29.884 1.00 82.94 91 ARG A O 1
ATOM 743 N N . TYR A 1 92 ? 10.797 -2.398 -27.905 1.00 79.44 92 TYR A N 1
ATOM 744 C CA . TYR A 1 92 ? 10.541 -1.020 -28.322 1.00 79.44 92 TYR A CA 1
ATOM 745 C C . TYR A 1 92 ? 11.408 -0.617 -29.526 1.00 79.44 92 TYR A C 1
ATOM 747 O O . TYR A 1 92 ? 10.923 -0.014 -30.484 1.00 79.44 92 TYR A O 1
ATOM 755 N N . TYR A 1 93 ? 12.683 -0.996 -29.528 1.00 73.75 93 TYR A N 1
ATOM 756 C CA . TYR A 1 93 ? 13.589 -0.610 -30.607 1.00 73.75 93 TYR A CA 1
ATOM 757 C C . TYR A 1 93 ? 13.500 -1.492 -31.853 1.00 73.75 93 TYR A C 1
ATOM 759 O O . TYR A 1 93 ? 13.620 -0.973 -32.967 1.00 73.75 93 TYR A O 1
ATOM 767 N N . VAL A 1 94 ? 13.289 -2.797 -31.676 1.00 71.62 94 VAL A N 1
ATOM 768 C CA . VAL A 1 94 ? 13.221 -3.765 -32.779 1.00 71.62 94 VAL A CA 1
ATOM 769 C C . VAL A 1 94 ? 11.830 -3.798 -33.410 1.00 71.62 94 VAL A C 1
ATOM 771 O O . VAL A 1 94 ? 11.723 -3.733 -34.634 1.00 71.62 94 VAL A O 1
ATOM 774 N N . ASP A 1 95 ? 10.769 -3.826 -32.600 1.00 66.88 95 ASP A N 1
ATOM 775 C CA . ASP A 1 95 ? 9.404 -4.036 -33.093 1.00 66.88 95 ASP A CA 1
ATOM 776 C C . ASP A 1 95 ? 8.709 -2.712 -33.452 1.00 66.88 95 ASP A C 1
ATOM 778 O O . ASP A 1 95 ? 7.996 -2.641 -34.453 1.00 66.88 95 ASP A O 1
ATOM 782 N N . VAL A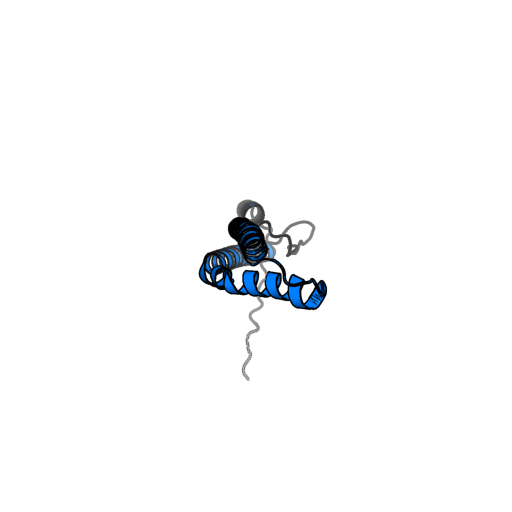 1 96 ? 8.908 -1.647 -32.660 1.00 62.41 96 VAL A N 1
ATOM 783 C CA . VAL A 1 96 ? 8.139 -0.392 -32.810 1.00 62.41 96 VAL A CA 1
ATOM 784 C C . VAL A 1 96 ? 8.845 0.620 -33.706 1.00 62.41 96 VAL A C 1
ATOM 786 O O . VAL A 1 96 ? 8.211 1.220 -34.572 1.00 62.41 96 VAL A O 1
ATOM 789 N N . LYS A 1 97 ? 10.153 0.829 -33.524 1.00 60.03 97 LYS A N 1
ATOM 790 C CA . LYS A 1 97 ? 10.863 1.903 -34.237 1.00 60.03 97 LYS A CA 1
ATOM 791 C C . LYS A 1 97 ? 11.413 1.531 -35.615 1.00 60.03 97 LYS A C 1
ATOM 793 O O . LYS A 1 97 ? 11.868 2.438 -36.307 1.00 60.03 97 LYS A O 1
ATOM 798 N N . LYS A 1 98 ? 11.370 0.250 -36.030 1.00 59.62 98 LYS A N 1
ATOM 799 C CA . LYS A 1 98 ? 12.014 -0.262 -37.269 1.00 59.62 98 LYS A CA 1
ATOM 800 C C . LYS A 1 98 ? 13.376 0.407 -37.517 1.00 59.62 98 LYS A C 1
ATOM 802 O O . LYS A 1 98 ? 13.691 0.847 -38.621 1.00 59.62 98 LYS A O 1
ATOM 807 N N . THR A 1 99 ? 14.137 0.577 -36.441 1.00 56.94 99 THR A N 1
ATOM 808 C CA . THR A 1 99 ? 15.335 1.416 -36.441 1.00 56.94 99 THR A CA 1
ATOM 809 C C . THR A 1 99 ? 16.471 0.653 -37.121 1.00 56.94 99 THR A C 1
ATOM 811 O O . THR A 1 99 ? 16.610 -0.545 -36.853 1.00 56.94 99 THR A O 1
ATOM 814 N N . PRO A 1 100 ? 17.314 1.291 -37.959 1.00 59.50 100 PRO A N 1
ATOM 815 C CA . PRO A 1 100 ? 18.595 0.695 -38.331 1.00 59.50 100 PRO A CA 1
ATOM 816 C C . PRO A 1 100 ? 19.352 0.327 -37.051 1.00 59.50 100 PRO A C 1
ATOM 818 O O . PRO A 1 100 ? 19.253 1.055 -36.062 1.00 59.50 100 PRO A O 1
ATOM 821 N N . ALA A 1 101 ? 20.019 -0.832 -37.070 1.00 63.75 101 ALA A N 1
ATOM 822 C CA . ALA A 1 101 ? 20.610 -1.496 -35.909 1.00 63.75 101 ALA A CA 1
ATOM 823 C C . ALA A 1 101 ? 21.188 -0.491 -34.900 1.00 63.75 101 ALA A C 1
ATOM 825 O O . ALA A 1 101 ? 22.199 0.159 -35.159 1.00 63.75 101 ALA A O 1
ATOM 826 N N . MET A 1 102 ? 20.492 -0.331 -33.774 1.00 69.31 102 MET A N 1
ATOM 827 C CA . MET A 1 102 ? 20.944 0.511 -32.674 1.00 69.31 102 MET A CA 1
ATOM 828 C C . MET A 1 102 ? 22.308 0.011 -32.204 1.00 69.31 102 MET A C 1
ATOM 830 O O . MET A 1 102 ? 22.488 -1.193 -32.009 1.00 69.31 102 MET A O 1
ATOM 834 N N . ASP A 1 103 ? 23.252 0.933 -32.022 1.00 81.00 103 ASP A N 1
ATOM 835 C CA . ASP A 1 103 ? 24.572 0.584 -31.512 1.00 81.00 103 ASP A CA 1
ATOM 836 C C . ASP A 1 103 ? 24.457 -0.073 -30.130 1.00 81.00 103 ASP A C 1
ATOM 838 O O . ASP A 1 103 ? 23.659 0.339 -29.278 1.00 81.00 103 ASP A O 1
ATOM 842 N N . MET A 1 104 ? 25.265 -1.109 -29.909 1.00 77.81 104 MET A N 1
ATOM 843 C CA . MET A 1 104 ? 25.186 -1.942 -28.711 1.00 77.81 104 MET A CA 1
ATOM 844 C C . MET A 1 104 ? 25.421 -1.118 -27.443 1.00 77.81 104 MET A C 1
ATOM 846 O O . MET A 1 104 ? 24.787 -1.370 -26.418 1.00 77.81 104 MET A O 1
ATOM 850 N N . ARG A 1 105 ? 26.285 -0.099 -27.518 1.00 82.94 105 ARG A N 1
ATOM 851 C CA . ARG A 1 105 ? 26.553 0.804 -26.399 1.00 82.94 105 ARG A CA 1
ATOM 852 C C . ARG A 1 105 ? 25.318 1.623 -26.032 1.00 82.94 105 ARG A C 1
ATOM 854 O O . ARG A 1 105 ? 24.906 1.623 -24.879 1.00 82.94 105 ARG A O 1
ATOM 861 N N . THR A 1 106 ? 24.673 2.242 -27.020 1.00 82.69 106 THR A N 1
ATOM 862 C CA . THR A 1 106 ? 23.434 3.008 -26.811 1.00 82.69 106 THR A CA 1
ATOM 863 C C . THR A 1 106 ? 22.316 2.132 -26.251 1.00 82.69 106 THR A C 1
ATOM 865 O O . THR A 1 106 ? 21.566 2.563 -25.374 1.00 82.69 106 THR A O 1
ATOM 868 N N . PHE A 1 107 ? 22.219 0.885 -26.712 1.00 84.00 107 PHE A N 1
ATOM 869 C CA . PHE A 1 107 ? 21.256 -0.068 -26.177 1.00 84.00 107 PHE A CA 1
ATOM 870 C C . PHE A 1 107 ? 21.528 -0.395 -24.702 1.00 84.00 107 PHE A C 1
ATOM 872 O O . PHE A 1 107 ? 20.610 -0.339 -23.886 1.00 84.00 107 PHE A O 1
ATOM 879 N N . GLN A 1 108 ? 22.781 -0.686 -24.342 1.00 80.56 108 GLN A N 1
ATOM 880 C CA . GLN A 1 108 ? 23.174 -0.960 -22.957 1.00 80.56 108 GLN A CA 1
ATOM 881 C C . GLN A 1 108 ? 22.908 0.236 -22.037 1.00 80.56 108 GLN A C 1
ATOM 883 O O . GLN A 1 108 ? 22.305 0.055 -20.979 1.00 80.56 108 GLN A O 1
ATOM 888 N N . ASP A 1 109 ? 23.280 1.445 -22.460 1.00 86.06 109 ASP A N 1
ATOM 889 C CA . ASP A 1 109 ? 23.054 2.672 -21.690 1.00 86.06 109 ASP A CA 1
ATOM 890 C C . ASP A 1 109 ? 21.554 2.902 -21.447 1.00 86.06 109 ASP A C 1
ATOM 892 O O . ASP A 1 109 ? 21.134 3.223 -20.333 1.00 86.06 109 ASP A O 1
ATOM 896 N N . THR A 1 110 ? 20.726 2.640 -22.462 1.00 84.75 110 THR A N 1
ATOM 897 C CA . THR A 1 110 ? 19.264 2.745 -22.351 1.00 84.75 110 THR A CA 1
ATOM 898 C C . THR A 1 110 ? 18.697 1.708 -21.381 1.00 84.75 110 THR A C 1
ATOM 900 O O . THR A 1 110 ? 17.896 2.050 -20.516 1.00 84.75 110 THR A O 1
ATOM 903 N N . VAL A 1 111 ? 19.139 0.448 -21.459 1.00 85.62 111 VAL A N 1
ATOM 904 C CA . VAL A 1 111 ? 18.708 -0.602 -20.518 1.00 85.62 111 VAL A CA 1
ATOM 905 C C . VAL A 1 111 ? 19.075 -0.242 -19.076 1.00 85.62 111 VAL A C 1
ATOM 907 O O . VAL A 1 111 ? 18.261 -0.446 -18.177 1.00 85.62 111 VAL A O 1
ATOM 910 N N . ILE A 1 112 ? 20.270 0.305 -18.839 1.00 86.06 112 ILE A N 1
ATOM 911 C CA . ILE A 1 112 ? 20.714 0.724 -17.501 1.00 86.06 112 ILE A CA 1
ATOM 912 C C . ILE A 1 112 ? 19.859 1.884 -16.976 1.00 86.06 112 ILE A C 1
ATOM 914 O O . ILE A 1 112 ? 19.432 1.852 -15.817 1.00 86.06 112 ILE A O 1
ATOM 918 N N . ALA A 1 113 ? 19.582 2.885 -17.814 1.00 85.94 113 ALA A N 1
ATOM 919 C CA . ALA A 1 113 ? 18.747 4.024 -17.443 1.00 85.94 113 ALA A CA 1
ATOM 920 C C . ALA A 1 113 ? 17.326 3.576 -17.064 1.00 85.94 113 ALA A C 1
ATOM 922 O O . ALA A 1 113 ? 16.859 3.864 -15.961 1.00 85.94 113 ALA A O 1
ATOM 923 N N . GLU A 1 114 ? 16.682 2.782 -17.922 1.00 86.19 114 GLU A N 1
ATOM 924 C CA . GLU A 1 114 ? 15.337 2.247 -17.681 1.00 86.19 114 GLU A CA 1
ATOM 925 C C . GLU A 1 114 ? 15.293 1.338 -16.450 1.00 86.19 114 GLU A C 1
ATOM 927 O O . GLU A 1 114 ? 14.361 1.392 -15.646 1.00 86.19 114 GLU A O 1
ATOM 932 N N . TYR A 1 115 ? 16.335 0.531 -16.236 1.00 86.50 115 TYR A N 1
ATOM 933 C CA . TYR A 1 115 ? 16.423 -0.313 -15.049 1.00 86.50 115 TYR A CA 1
ATOM 934 C C . TYR A 1 115 ? 16.558 0.516 -13.767 1.00 86.50 115 TYR A C 1
ATOM 936 O O . TYR A 1 115 ? 15.972 0.167 -12.743 1.00 86.50 115 TYR A O 1
ATOM 944 N N . THR A 1 116 ? 17.273 1.640 -13.819 1.00 87.12 116 THR A N 1
ATOM 945 C CA . THR A 1 116 ? 17.399 2.560 -12.680 1.00 87.12 116 THR A CA 1
ATOM 946 C C . THR A 1 116 ? 16.048 3.176 -12.319 1.00 87.12 116 THR A C 1
ATOM 948 O O . THR A 1 116 ? 15.658 3.142 -11.150 1.00 87.12 116 THR A O 1
ATOM 951 N N . VAL A 1 117 ? 15.298 3.658 -13.315 1.00 86.38 117 VAL A N 1
ATOM 952 C CA . VAL A 1 117 ? 13.932 4.179 -13.126 1.00 86.38 117 VAL A CA 1
ATOM 953 C C . VAL A 1 117 ? 13.014 3.093 -12.567 1.00 86.38 117 VAL A C 1
ATOM 955 O O . VAL A 1 117 ? 12.297 3.321 -11.593 1.00 86.38 117 VAL A O 1
ATOM 958 N N . PHE A 1 118 ? 13.090 1.878 -13.113 1.00 86.25 118 PHE A N 1
ATOM 959 C CA . PHE A 1 118 ? 12.325 0.739 -12.619 1.00 86.25 118 PHE A CA 1
ATOM 960 C C . PHE A 1 118 ? 12.618 0.444 -11.139 1.00 86.25 118 PHE A C 1
ATOM 962 O O . PHE A 1 118 ? 11.689 0.267 -10.353 1.00 86.25 118 PHE A O 1
ATOM 969 N N . LYS A 1 119 ? 13.891 0.437 -10.719 1.00 85.50 119 LYS A N 1
ATOM 970 C CA . LYS A 1 119 ? 14.267 0.231 -9.309 1.00 85.50 119 LYS A CA 1
ATOM 971 C C . LYS A 1 119 ? 13.756 1.348 -8.399 1.00 85.50 119 LYS A C 1
ATOM 973 O O . LYS A 1 119 ? 13.349 1.057 -7.275 1.00 85.50 119 LYS A O 1
ATOM 978 N N . GLN A 1 120 ? 13.746 2.596 -8.867 1.00 85.94 120 GLN A N 1
ATOM 979 C CA . GLN A 1 120 ? 13.170 3.720 -8.123 1.00 85.94 120 GLN A CA 1
ATOM 980 C C . GLN A 1 120 ? 11.653 3.572 -7.964 1.00 85.94 120 GLN A C 1
ATOM 982 O O . GLN A 1 120 ? 11.150 3.689 -6.850 1.00 85.94 120 GLN A O 1
ATOM 987 N N . ALA A 1 121 ? 10.936 3.225 -9.036 1.00 82.75 121 ALA A N 1
ATOM 988 C CA . ALA A 1 121 ? 9.500 2.956 -8.982 1.00 82.75 121 ALA A CA 1
ATOM 989 C C . ALA A 1 121 ? 9.182 1.773 -8.054 1.00 82.75 121 ALA A C 1
ATOM 991 O O . ALA A 1 121 ? 8.285 1.858 -7.221 1.00 82.75 121 ALA A O 1
ATOM 992 N N . GLN A 1 122 ? 9.973 0.698 -8.122 1.00 81.19 122 GLN A N 1
ATOM 993 C CA . GLN A 1 122 ? 9.840 -0.455 -7.232 1.00 81.19 122 GLN A CA 1
ATOM 994 C C . GLN A 1 122 ? 10.021 -0.054 -5.757 1.00 81.19 122 GLN A C 1
ATOM 996 O O . GLN A 1 122 ? 9.301 -0.557 -4.896 1.00 81.19 122 GLN A O 1
ATOM 1001 N N . LYS A 1 123 ? 10.958 0.857 -5.457 1.00 83.56 123 LYS A N 1
ATOM 1002 C CA . LYS A 1 123 ? 11.159 1.403 -4.107 1.00 83.56 123 LYS A CA 1
ATOM 1003 C C . LYS A 1 123 ? 9.964 2.249 -3.658 1.00 83.56 123 LYS A C 1
ATOM 1005 O O . LYS A 1 123 ? 9.447 2.003 -2.577 1.00 83.56 123 LYS A O 1
ATOM 1010 N N . ALA A 1 124 ? 9.488 3.162 -4.501 1.00 81.25 124 ALA A N 1
ATOM 1011 C CA . ALA A 1 124 ? 8.329 4.001 -4.198 1.00 81.25 124 ALA A CA 1
ATOM 1012 C C . ALA A 1 124 ? 7.057 3.166 -3.967 1.00 81.25 124 ALA A C 1
ATOM 1014 O O . ALA A 1 124 ? 6.298 3.429 -3.040 1.00 81.25 124 ALA A O 1
ATOM 1015 N N . CYS A 1 125 ? 6.845 2.101 -4.750 1.00 77.44 125 CYS A N 1
ATOM 1016 C CA . CYS A 1 125 ? 5.743 1.169 -4.520 1.00 77.44 125 CYS A CA 1
ATOM 1017 C C . CYS A 1 125 ? 5.861 0.455 -3.168 1.00 77.44 125 CYS A C 1
ATOM 1019 O O . CYS A 1 125 ? 4.843 0.246 -2.519 1.00 77.44 125 CYS A O 1
ATOM 1021 N N . ARG A 1 126 ? 7.072 0.093 -2.721 1.00 74.12 126 ARG A N 1
ATOM 1022 C CA . ARG A 1 126 ? 7.264 -0.489 -1.381 1.00 74.12 126 ARG A CA 1
ATOM 1023 C C . ARG A 1 126 ? 6.936 0.503 -0.284 1.00 74.12 126 ARG A C 1
ATOM 1025 O O . ARG A 1 126 ? 6.189 0.145 0.613 1.00 74.12 126 ARG A O 1
ATOM 1032 N N . GLU A 1 127 ? 7.463 1.719 -0.380 1.00 78.94 127 GLU A N 1
ATOM 1033 C CA . GLU A 1 127 ? 7.185 2.791 0.582 1.00 78.94 127 GLU A CA 1
ATOM 1034 C C . GLU A 1 127 ? 5.671 3.025 0.674 1.00 78.94 127 GLU A C 1
ATOM 1036 O O . GLU A 1 127 ? 5.100 2.977 1.757 1.00 78.94 127 GLU A O 1
ATOM 1041 N N . HIS A 1 128 ? 4.986 3.090 -0.469 1.00 74.50 128 HIS A N 1
ATOM 1042 C CA . HIS A 1 128 ? 3.532 3.212 -0.515 1.00 74.50 128 HIS A CA 1
ATOM 1043 C C . HIS A 1 128 ? 2.792 2.019 0.123 1.00 74.50 128 HIS A C 1
ATOM 1045 O O . HIS A 1 128 ? 1.811 2.212 0.838 1.00 74.50 128 HIS A O 1
ATOM 1051 N N . VAL A 1 129 ? 3.241 0.776 -0.099 1.00 69.12 129 VAL A N 1
ATOM 1052 C CA . VAL A 1 129 ? 2.671 -0.419 0.560 1.00 69.12 129 VAL A CA 1
ATOM 1053 C C . VAL A 1 129 ? 2.892 -0.367 2.072 1.00 69.12 129 VAL A C 1
ATOM 1055 O O . VAL A 1 129 ? 1.968 -0.656 2.833 1.00 69.12 129 VAL A O 1
ATOM 1058 N N . GLU A 1 130 ? 4.098 -0.005 2.512 1.00 66.94 130 GLU A N 1
ATOM 1059 C CA . GLU A 1 130 ? 4.471 0.106 3.925 1.00 66.94 130 GLU A CA 1
ATOM 1060 C C . GLU A 1 130 ? 3.658 1.190 4.647 1.00 66.94 130 GLU A C 1
ATOM 1062 O O . GLU A 1 130 ? 3.247 0.992 5.792 1.00 66.94 130 GLU A O 1
ATOM 1067 N N . GLU A 1 131 ? 3.345 2.283 3.952 1.00 71.06 131 GLU A N 1
ATOM 1068 C CA . GLU A 1 131 ? 2.476 3.370 4.417 1.00 71.06 131 GLU A CA 1
ATOM 1069 C C . GLU A 1 131 ? 0.976 3.011 4.393 1.00 71.06 131 GLU A C 1
ATOM 1071 O O . GLU A 1 131 ? 0.140 3.760 4.904 1.00 71.06 131 GLU A O 1
ATOM 1076 N N . GLY A 1 132 ? 0.609 1.838 3.866 1.00 58.81 132 GLY A N 1
ATOM 1077 C CA . GLY A 1 132 ? -0.774 1.362 3.816 1.00 58.81 132 GLY A CA 1
ATOM 1078 C C . GLY A 1 132 ? -1.567 1.879 2.616 1.00 58.81 132 GLY A C 1
ATOM 1079 O O . GLY A 1 132 ? -2.777 2.044 2.714 1.00 58.81 132 GLY A O 1
ATOM 1080 N N . GLY A 1 133 ? -0.904 2.135 1.491 1.00 57.16 133 GLY A N 1
ATOM 1081 C CA . GLY A 1 133 ? -1.499 2.629 0.249 1.00 57.16 133 GLY A CA 1
ATOM 1082 C C . GLY A 1 133 ? -2.398 1.643 -0.508 1.00 57.16 133 GLY A C 1
ATOM 1083 O O . GLY A 1 133 ? -3.167 2.055 -1.367 1.00 57.16 133 GLY A O 1
ATOM 1084 N N . PHE A 1 134 ? -2.368 0.354 -0.155 1.00 52.16 134 PHE A N 1
ATOM 1085 C CA . PHE A 1 134 ? -3.270 -0.680 -0.695 1.00 52.16 134 PHE A CA 1
ATOM 1086 C C . PHE A 1 134 ? -4.577 -0.826 0.110 1.00 52.16 134 PHE A C 1
ATOM 1088 O O . PHE A 1 134 ? -5.080 -1.937 0.278 1.00 52.16 134 PHE A O 1
ATOM 1095 N N . ARG A 1 135 ? -5.088 0.281 0.658 1.00 47.00 135 ARG A N 1
ATOM 1096 C CA . ARG A 1 135 ? -6.415 0.332 1.289 1.00 47.00 135 ARG A CA 1
ATOM 1097 C C . ARG A 1 135 ? -7.530 0.237 0.259 1.00 47.00 135 ARG A C 1
ATOM 1099 O O . ARG A 1 135 ? -7.393 0.879 -0.804 1.00 47.00 135 ARG A O 1
#

Organism: NCBI:txid412755

Sequence (135 aa):
MAEQKKEEVKIDMRQATEAQMKLISELLEETQCKEIPPEYTNGKMVRTSANAYINYLMEYKTRDKAIRAANKQPASFDKIGFGMVYKLVWRYYVDVKKTPAMDMRTFQDTVIAEYTVFKQAQKACREHVEEGGFR

Foldseek 3Di:
DDDDPPPPPPQQQAFADPVLVVLLVVLCVVLVDPDDDFDDDPNTGGNVSSVVSSVVSVVSVVVLVVVLVVLVPLPPLPVDDLVNLLVVLVCCVVPPVVDDDDDPVVSVVNSVVSRVVVVVVSVVVSVCSNVVVVD

Secondary structure (DSSP, 8-state):
-------------PBPPHHHHHHHHHHHHHH-----PPPEETTEEBHHHHHHHHHHHHHHHHHHHHHHHHHT-TTTGGGS-HHHHHHHHHHIIIIIS--S---HHHHHHHHHHHHHHHHHHHHHHHHHHHTTTT-